Protein AF-A0A452ZDV3-F1 (afdb_monomer_lite)

Radius of gyration: 23.1 Å; chains: 1; bounding box: 80×22×47 Å

InterPro domains:
  IPR000164 Histone H3/CENP-A [PR00622] (7-28)
  IPR000164 Histone H3/CENP-A [PR00622] (31-48)
  IPR000164 Histone H3/CENP-A [PR00622] (72-88)
  IPR000164 Histone H3/CENP-A [PTHR11426] (7-90)
  IPR000164 Histone H3/CENP-A [SM00428] (7-91)
  IPR007125 Core Histone H2A/H2B/H3 domain [PF00125] (17-90)
  IPR009072 Histone-fold [G3DSA:1.10.20.10] (1-94)
  IPR009072 Histone-fold [SSF47113] (4-89)

Organism: Aegilops tauschii subsp. strangulata (NCBI:txid200361)

pLDDT: mean 84.57, std 15.13, range [40.31, 95.56]

Secondary structure (DSSP, 8-state):
---------PPP-PPPTTHHHHHHHHHHTT----SS-HHHHHHHHHHHHHHH-TT-----HHHHHHHHHHHHHHHHHHHHHHHHHHHH-TT---

Structure (mmCIF, N/CA/C/O backbone):
data_AF-A0A452ZDV3-F1
#
_entry.id   AF-A0A452ZDV3-F1
#
loop_
_atom_site.group_PDB
_atom_site.id
_atom_site.type_symbol
_atom_site.label_atom_id
_atom_site.label_alt_id
_atom_site.label_comp_id
_atom_site.label_asym_id
_atom_site.label_entity_id
_atom_site.label_seq_id
_atom_site.pdbx_PDB_ins_code
_atom_site.Cartn_x
_atom_site.Cartn_y
_atom_site.Cartn_z
_atom_site.occupancy
_atom_site.B_iso_or_equiv
_atom_site.auth_seq_id
_atom_site.auth_comp_id
_atom_site.auth_asym_id
_atom_site.auth_atom_id
_atom_site.pdbx_PDB_model_num
ATOM 1 N N . GLN A 1 1 ? -64.364 8.704 11.351 1.00 42.62 1 GLN A N 1
ATOM 2 C CA . GLN A 1 1 ? -63.304 8.294 12.297 1.00 42.62 1 GLN A CA 1
ATOM 3 C C . GLN A 1 1 ? -62.210 7.622 11.481 1.00 42.62 1 GLN A C 1
ATOM 5 O O . GLN A 1 1 ? -62.505 6.642 10.817 1.00 42.62 1 GLN A O 1
ATOM 10 N N . GLY A 1 2 ? -61.001 8.177 11.434 1.00 42.97 2 GLY A N 1
ATOM 11 C CA . GLY A 1 2 ? -59.910 7.622 10.629 1.00 42.97 2 GLY A CA 1
ATOM 12 C C . GLY A 1 2 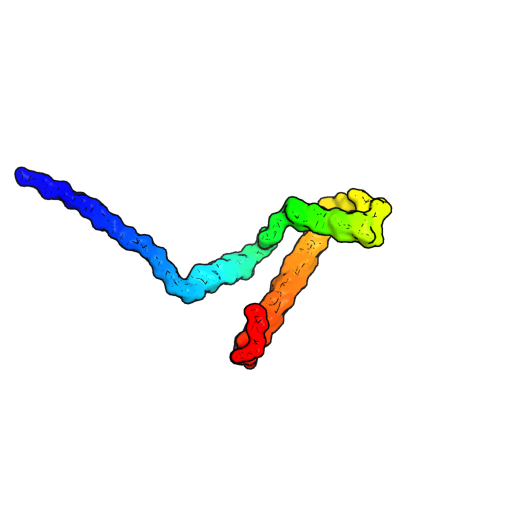? -58.583 8.212 11.077 1.00 42.97 2 GLY A C 1
ATOM 13 O O . GLY A 1 2 ? -58.151 9.233 10.556 1.00 42.97 2 GLY A O 1
ATOM 14 N N . ALA A 1 3 ? -57.988 7.620 12.111 1.00 50.16 3 ALA A N 1
ATOM 15 C CA . ALA A 1 3 ? -56.692 8.032 12.629 1.00 50.16 3 ALA A CA 1
ATOM 16 C C . ALA A 1 3 ? -55.584 7.524 11.692 1.00 50.16 3 ALA A C 1
ATOM 18 O O . ALA A 1 3 ? -55.262 6.338 11.678 1.00 50.16 3 ALA A O 1
ATOM 19 N N . THR A 1 4 ? -54.997 8.421 10.902 1.00 53.56 4 THR A N 1
ATOM 20 C CA . THR A 1 4 ? -53.786 8.152 10.121 1.00 53.56 4 THR A CA 1
ATOM 21 C C . THR A 1 4 ? -52.580 8.108 11.061 1.00 53.56 4 THR A C 1
ATOM 23 O O . THR A 1 4 ? -52.087 9.145 11.507 1.00 53.56 4 THR A O 1
ATOM 26 N N . GLY A 1 5 ? -52.113 6.903 11.394 1.00 57.19 5 GLY A N 1
ATOM 27 C CA . GLY A 1 5 ? -50.878 6.694 12.148 1.00 57.19 5 GLY A CA 1
ATOM 28 C C . GLY A 1 5 ? -49.657 7.080 11.313 1.00 57.19 5 GLY A C 1
ATOM 29 O O . GLY A 1 5 ? -49.330 6.407 10.340 1.00 57.19 5 GLY A O 1
ATOM 30 N N . GLN A 1 6 ? -48.978 8.164 11.686 1.00 62.12 6 GLN A N 1
ATOM 31 C CA . GLN A 1 6 ? -47.705 8.553 11.076 1.00 62.12 6 GLN A CA 1
ATOM 32 C C . GLN A 1 6 ? -46.594 7.555 11.460 1.00 62.12 6 GLN A C 1
ATOM 34 O O . GLN A 1 6 ? -46.494 7.179 12.636 1.00 62.12 6 GLN A O 1
ATOM 39 N N . PRO A 1 7 ? -45.719 7.138 10.524 1.00 60.94 7 PRO A N 1
ATOM 40 C CA . PRO A 1 7 ? -44.582 6.290 10.853 1.00 60.94 7 PRO A CA 1
ATOM 41 C C . PRO A 1 7 ? -43.588 7.087 11.706 1.00 60.94 7 PRO A C 1
ATOM 43 O O . PRO A 1 7 ? -42.984 8.054 11.246 1.00 60.94 7 PRO A O 1
ATOM 46 N N . LYS A 1 8 ? -43.405 6.677 12.967 1.00 64.75 8 LYS A N 1
ATOM 47 C CA . LYS A 1 8 ? -42.348 7.203 13.842 1.00 64.75 8 LYS A CA 1
ATOM 48 C C . LYS A 1 8 ? -40.998 6.998 13.151 1.00 64.75 8 LYS A C 1
ATOM 50 O O . LYS A 1 8 ? -40.528 5.863 13.059 1.00 64.75 8 LYS A O 1
ATOM 55 N N . GLN A 1 9 ? -40.372 8.081 12.686 1.00 67.81 9 GLN A N 1
ATOM 56 C CA . GLN A 1 9 ? -38.996 8.052 12.193 1.00 67.81 9 GLN A CA 1
ATOM 57 C C . GLN A 1 9 ? -38.098 7.484 13.297 1.00 67.81 9 GLN A C 1
ATOM 59 O O . GLN A 1 9 ? -37.901 8.087 14.355 1.00 67.81 9 GLN A O 1
ATOM 64 N N . ARG A 1 10 ? -37.598 6.267 13.076 1.00 73.38 10 ARG A N 1
ATOM 65 C CA . ARG A 1 10 ? -36.637 5.633 13.973 1.00 73.38 10 ARG A CA 1
ATOM 66 C C . ARG A 1 10 ? -35.337 6.422 13.887 1.00 73.38 10 ARG A C 1
ATOM 68 O O . ARG A 1 10 ? -34.823 6.642 12.794 1.00 73.38 10 ARG A O 1
ATOM 75 N N . LYS A 1 11 ? -34.818 6.852 15.039 1.00 77.12 11 LYS A N 1
ATOM 76 C CA . LYS A 1 11 ? -33.525 7.542 15.117 1.00 77.12 11 LYS A CA 1
ATOM 77 C C . LYS A 1 11 ? -32.443 6.689 14.432 1.00 77.12 11 LYS A C 1
ATOM 79 O O . LYS A 1 11 ? -32.468 5.465 14.603 1.00 77.12 11 LYS A O 1
ATOM 84 N N . PRO A 1 12 ? -31.501 7.299 13.691 1.00 81.38 12 PRO A N 1
ATOM 85 C CA . PRO A 1 12 ? -30.425 6.560 13.044 1.00 81.38 12 PRO A CA 1
ATOM 86 C C . PRO A 1 12 ? -29.617 5.800 14.099 1.00 81.38 12 PRO A C 1
ATOM 88 O O . PRO A 1 12 ? -29.170 6.370 15.097 1.00 81.38 12 PRO A O 1
ATOM 91 N N . HIS A 1 13 ? -29.472 4.491 13.899 1.00 82.50 13 HIS A N 1
ATOM 92 C CA . HIS A 1 13 ? -28.730 3.632 14.812 1.00 82.50 13 HIS A CA 1
ATOM 93 C C . HIS A 1 13 ? -27.239 3.982 14.752 1.00 82.50 13 HIS A C 1
ATOM 95 O O . HIS A 1 13 ? -26.591 3.793 13.722 1.00 82.50 13 HIS A O 1
ATOM 101 N N . ARG A 1 14 ? -26.686 4.471 15.866 1.00 83.88 14 ARG A N 1
ATOM 102 C CA . ARG A 1 14 ? -25.260 4.781 15.990 1.00 83.88 14 ARG A CA 1
ATOM 103 C C . ARG A 1 14 ? -24.538 3.617 16.659 1.00 83.88 14 ARG A C 1
ATOM 105 O O . ARG A 1 14 ? -24.870 3.232 17.776 1.00 83.88 14 ARG A O 1
ATOM 112 N N . PHE A 1 15 ? -23.538 3.072 15.976 1.00 85.69 15 PHE A N 1
ATOM 113 C CA . PHE A 1 15 ? -22.675 2.042 16.546 1.00 85.69 15 PHE A CA 1
ATOM 114 C C . PHE A 1 15 ? -21.770 2.630 17.634 1.00 85.69 15 PHE A C 1
ATOM 116 O O . PHE A 1 15 ? -21.364 3.792 17.559 1.00 85.69 15 PHE A O 1
ATOM 123 N N . ARG A 1 16 ? -21.442 1.820 18.647 1.00 87.75 16 ARG A N 1
ATOM 124 C CA . ARG A 1 16 ? -20.481 2.208 19.688 1.00 87.75 16 ARG A CA 1
ATOM 125 C C . ARG A 1 16 ? -19.098 2.417 19.049 1.00 87.75 16 ARG A C 1
ATOM 127 O O . ARG A 1 16 ? -18.769 1.685 18.106 1.00 87.75 16 ARG A O 1
ATOM 134 N N . PRO A 1 17 ? -18.284 3.3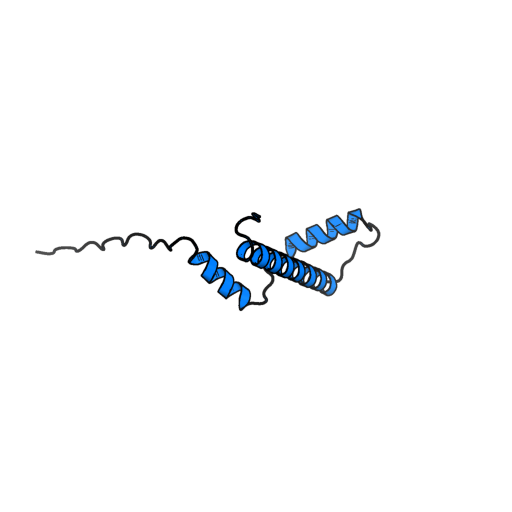65 19.546 1.00 83.44 17 PRO A N 1
ATOM 135 C CA . PRO A 1 17 ? -16.912 3.538 19.068 1.00 83.44 17 PRO A CA 1
ATOM 136 C C . PRO A 1 17 ? -16.158 2.198 19.131 1.00 83.44 17 PRO A C 1
ATOM 138 O O . PRO A 1 17 ? -16.367 1.410 20.050 1.00 83.44 17 PRO A O 1
ATOM 141 N N . GLY A 1 18 ? -15.379 1.890 18.091 1.00 86.62 18 GLY A N 1
ATOM 142 C CA . GLY A 1 18 ? -14.683 0.605 17.924 1.00 86.62 18 GLY A CA 1
ATOM 143 C C . GLY A 1 18 ? -15.502 -0.521 17.271 1.00 86.62 18 GLY A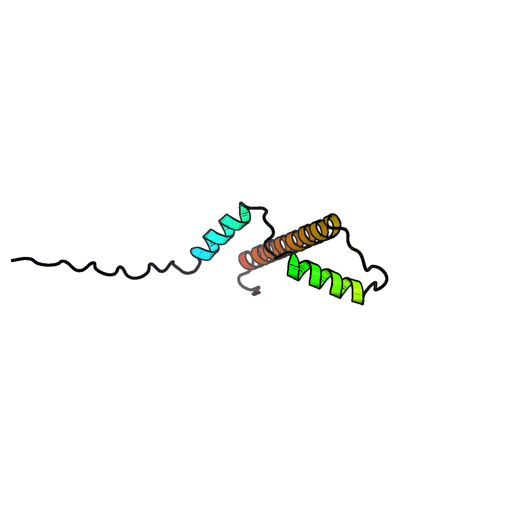 C 1
ATOM 144 O O . GLY A 1 18 ? -14.922 -1.431 16.688 1.00 86.62 18 GLY A O 1
ATOM 145 N N . THR A 1 19 ? -16.840 -0.457 17.258 1.00 91.94 19 THR A N 1
ATOM 146 C CA . THR A 1 19 ? -17.673 -1.536 16.673 1.00 91.94 19 THR A CA 1
ATOM 147 C C . THR A 1 19 ? -17.516 -1.642 15.153 1.00 91.94 19 THR A C 1
ATOM 149 O O . THR A 1 19 ? -17.507 -2.742 14.603 1.00 91.94 19 THR A O 1
ATOM 152 N N . VAL A 1 20 ? -17.411 -0.500 14.468 1.00 91.25 20 VAL A N 1
ATOM 153 C CA . VAL A 1 20 ? -17.206 -0.455 13.010 1.00 91.25 20 VAL A CA 1
ATOM 154 C C . VAL A 1 20 ? -15.776 -0.874 12.665 1.00 91.25 20 VAL A C 1
ATOM 156 O O . VAL A 1 20 ? -15.604 -1.751 11.827 1.00 91.25 20 VAL A O 1
ATOM 159 N N 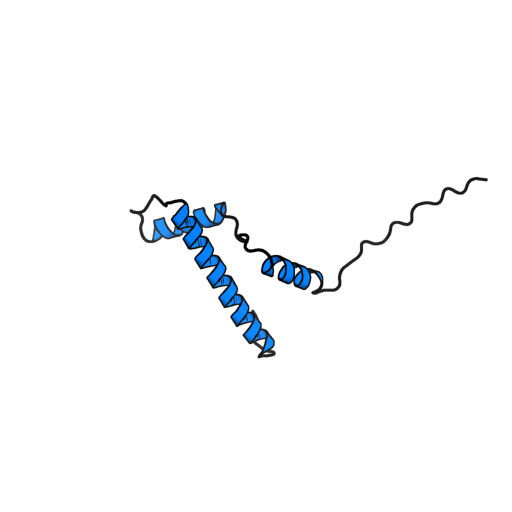. ALA A 1 21 ? -14.785 -0.372 13.409 1.00 90.94 21 ALA A N 1
ATOM 160 C CA . ALA A 1 21 ? -13.378 -0.728 13.227 1.00 90.94 21 ALA A CA 1
ATOM 161 C C . ALA A 1 21 ? -13.133 -2.243 13.357 1.00 90.94 21 ALA A C 1
ATOM 163 O O . ALA A 1 21 ? -12.532 -2.851 12.481 1.00 90.94 21 ALA A O 1
ATOM 164 N N . LEU A 1 22 ? -13.683 -2.901 14.387 1.00 92.12 22 LEU A N 1
ATOM 165 C CA . LEU A 1 22 ? -13.558 -4.359 14.544 1.00 92.12 22 LEU A CA 1
ATOM 166 C C . LEU A 1 22 ? -14.221 -5.145 13.405 1.00 92.12 22 LEU A C 1
ATOM 168 O O . LEU A 1 22 ? -13.775 -6.239 13.058 1.00 92.12 22 LEU A O 1
ATOM 172 N N . ARG A 1 23 ? -15.303 -4.612 12.827 1.00 93.44 23 ARG A N 1
ATOM 173 C CA . ARG A 1 23 ? -15.963 -5.230 11.672 1.00 93.44 23 ARG A CA 1
ATOM 174 C C . ARG A 1 23 ? -15.102 -5.108 10.418 1.00 93.44 23 ARG A C 1
ATOM 176 O O . ARG A 1 23 ? -15.010 -6.073 9.667 1.00 93.44 23 ARG A O 1
ATOM 183 N N . GLU A 1 24 ? -14.493 -3.949 10.206 1.00 92.81 24 GLU A N 1
ATOM 184 C CA . GLU A 1 24 ? -13.591 -3.692 9.084 1.00 92.81 24 GLU A CA 1
ATOM 185 C C . GLU A 1 24 ? -12.326 -4.545 9.181 1.00 92.81 24 GLU A C 1
ATOM 187 O O . GLU A 1 24 ? -11.996 -5.217 8.212 1.00 92.81 24 GLU A O 1
ATOM 192 N N . ILE A 1 25 ? -11.707 -4.645 10.363 1.00 91.38 25 ILE A N 1
ATOM 193 C CA . ILE A 1 25 ? -10.544 -5.517 10.604 1.00 91.38 25 ILE A CA 1
ATOM 194 C C . ILE A 1 25 ? -10.863 -6.964 10.209 1.00 91.38 25 ILE A C 1
ATOM 196 O O . ILE A 1 25 ? -10.150 -7.562 9.411 1.00 91.38 25 ILE A O 1
ATOM 200 N N . ARG A 1 26 ? -11.987 -7.513 10.689 1.00 93.69 26 ARG A N 1
ATOM 201 C CA . ARG A 1 26 ? -12.406 -8.884 10.341 1.00 93.69 26 ARG A CA 1
ATOM 202 C C . ARG A 1 26 ? -12.697 -9.060 8.853 1.00 93.69 26 ARG A C 1
ATOM 204 O O . ARG A 1 26 ? -12.516 -10.152 8.323 1.00 93.69 26 ARG A O 1
ATOM 211 N N . ARG A 1 27 ? -13.205 -8.017 8.190 1.00 93.25 27 ARG A N 1
ATOM 212 C CA . ARG A 1 27 ? -13.460 -8.036 6.748 1.00 93.25 27 ARG A CA 1
ATOM 213 C C . ARG A 1 27 ? -12.141 -8.095 5.983 1.00 93.25 27 ARG A C 1
ATOM 215 O O . ARG A 1 27 ? -11.991 -8.990 5.161 1.00 93.25 27 ARG A O 1
ATOM 222 N N . TYR A 1 28 ? -11.210 -7.192 6.285 1.00 91.50 28 TYR A N 1
ATOM 223 C CA . TYR A 1 28 ? -9.930 -7.096 5.585 1.00 91.50 28 TYR A CA 1
ATOM 224 C C . TYR A 1 28 ? -9.013 -8.289 5.853 1.00 91.50 28 TYR A C 1
ATOM 226 O O . TYR A 1 28 ? -8.304 -8.699 4.952 1.00 91.50 28 TYR A O 1
ATOM 234 N N . GLN A 1 29 ? -9.099 -8.921 7.026 1.00 90.50 29 GLN A N 1
ATOM 235 C CA . GLN A 1 29 ? -8.388 -10.175 7.313 1.00 90.50 29 GLN A CA 1
ATOM 236 C C . GLN A 1 29 ? -8.930 -11.391 6.542 1.00 90.50 29 GLN A C 1
ATOM 238 O O . GLN A 1 29 ? -8.253 -12.410 6.448 1.00 90.50 29 GLN A O 1
ATOM 243 N N . LYS A 1 30 ? -10.168 -11.327 6.033 1.00 93.88 30 LYS A N 1
ATOM 244 C CA . LYS A 1 30 ? -10.789 -12.424 5.273 1.00 93.88 30 LYS A CA 1
ATOM 245 C C . LYS A 1 30 ? -10.538 -12.307 3.767 1.00 93.88 30 LYS A C 1
ATOM 247 O O . LYS A 1 30 ? -10.571 -13.315 3.067 1.00 93.88 30 LYS A O 1
ATOM 252 N N . SER A 1 31 ? -10.364 -11.087 3.272 1.00 91.50 31 SER A N 1
ATOM 253 C CA . SER A 1 31 ? -10.038 -10.795 1.876 1.00 91.50 31 SER A CA 1
ATOM 254 C C . SER A 1 31 ? -8.529 -10.703 1.672 1.00 91.50 31 SER A C 1
ATOM 256 O O . SER A 1 31 ? -7.793 -10.397 2.601 1.00 91.50 31 SER A O 1
ATOM 258 N N . VAL A 1 32 ? -8.090 -10.893 0.432 1.00 87.88 32 VAL A N 1
ATOM 259 C CA . VAL A 1 32 ? -6.707 -10.635 -0.011 1.00 87.88 32 VAL A CA 1
ATOM 260 C C . VAL A 1 32 ? -6.679 -9.608 -1.146 1.00 87.88 32 VAL A C 1
ATOM 262 O O . VAL A 1 32 ? -5.769 -9.589 -1.966 1.00 87.88 32 VAL A O 1
ATOM 265 N N . ASP A 1 33 ? -7.724 -8.783 -1.226 1.00 90.88 33 ASP A N 1
ATOM 266 C CA . ASP A 1 33 ? -7.843 -7.738 -2.236 1.00 90.88 33 ASP A CA 1
ATOM 267 C C . ASP A 1 33 ? -6.900 -6.577 -1.900 1.00 90.88 33 ASP A C 1
ATOM 269 O O . ASP A 1 33 ? -6.768 -6.203 -0.732 1.00 90.88 33 ASP A O 1
ATOM 273 N N . PHE A 1 34 ? -6.299 -5.972 -2.927 1.00 91.56 34 PHE A N 1
ATOM 274 C CA . PHE A 1 34 ? -5.469 -4.780 -2.763 1.00 91.56 34 PHE A CA 1
ATOM 275 C C . PHE A 1 34 ? -6.257 -3.635 -2.130 1.00 91.56 34 PHE A C 1
ATOM 277 O O . PHE A 1 34 ? -7.338 -3.263 -2.601 1.00 91.56 34 PHE A O 1
ATOM 284 N N . LEU A 1 35 ? -5.695 -3.049 -1.075 1.00 91.94 35 LEU A N 1
ATOM 285 C CA . LEU A 1 35 ? -6.297 -1.917 -0.372 1.00 91.94 35 LEU A CA 1
ATOM 286 C C . LEU A 1 35 ? -5.885 -0.584 -0.999 1.00 91.94 35 LEU A C 1
ATOM 288 O O . LEU A 1 35 ? -6.624 0.401 -0.901 1.00 91.94 35 LEU A O 1
ATOM 292 N N . ILE A 1 36 ? -4.726 -0.544 -1.660 1.00 92.62 36 ILE A N 1
ATOM 293 C CA . ILE A 1 36 ? -4.225 0.652 -2.330 1.00 92.62 36 ILE A CA 1
ATOM 294 C C . ILE A 1 36 ? -4.721 0.657 -3.783 1.00 92.62 36 ILE A C 1
ATOM 296 O O . ILE A 1 36 ? -4.530 -0.314 -4.520 1.00 92.62 36 ILE A O 1
ATOM 300 N N . PRO A 1 37 ? -5.337 1.753 -4.264 1.00 94.50 37 PRO A N 1
ATOM 301 C CA . PRO A 1 37 ? -5.731 1.834 -5.662 1.00 94.50 37 PRO A CA 1
ATOM 302 C C . PRO A 1 37 ? -4.506 1.744 -6.590 1.00 94.50 37 PRO A C 1
ATOM 304 O O . PRO A 1 37 ? -3.552 2.510 -6.456 1.00 94.50 37 PRO A O 1
ATOM 307 N N . PHE A 1 38 ? -4.559 0.851 -7.581 1.00 92.12 38 PHE A N 1
ATOM 308 C CA . PHE A 1 38 ? -3.432 0.578 -8.485 1.00 92.12 38 PHE A CA 1
ATOM 309 C C . PHE A 1 38 ? -2.977 1.819 -9.277 1.00 92.12 38 PHE A C 1
ATOM 311 O O . PHE A 1 38 ? -1.788 2.081 -9.430 1.00 92.12 38 PHE A O 1
ATOM 318 N N . ALA A 1 39 ? -3.916 2.640 -9.760 1.00 93.12 39 ALA A N 1
ATOM 319 C CA . ALA A 1 39 ? -3.604 3.803 -10.596 1.00 93.12 39 ALA A CA 1
ATOM 320 C C . ALA A 1 39 ? -2.684 4.854 -9.924 1.00 93.12 39 ALA A C 1
ATOM 322 O O . ALA A 1 39 ? -1.682 5.225 -10.541 1.00 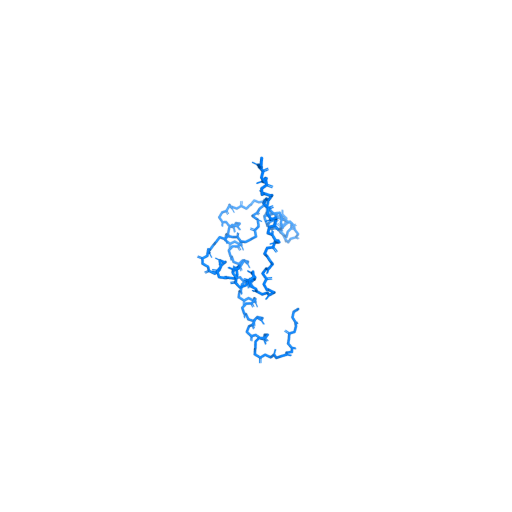93.12 39 ALA A O 1
ATOM 323 N N . PRO A 1 40 ? -2.968 5.358 -8.704 1.00 94.56 40 PRO A N 1
ATOM 324 C CA . PRO A 1 40 ? -2.048 6.256 -8.005 1.00 94.56 40 PRO A CA 1
ATOM 325 C C . PRO A 1 40 ? -0.741 5.566 -7.594 1.00 94.56 40 PRO A C 1
ATOM 327 O O . PRO A 1 40 ? 0.304 6.209 -7.646 1.00 94.56 40 PRO A O 1
ATOM 330 N N . PHE A 1 41 ? -0.762 4.269 -7.271 1.00 94.50 41 PHE A N 1
ATOM 331 C CA . PHE A 1 41 ? 0.450 3.525 -6.918 1.00 94.50 41 PHE A CA 1
ATOM 332 C C . PHE A 1 41 ? 1.432 3.420 -8.095 1.00 94.50 41 PHE A C 1
ATOM 334 O O . PHE A 1 41 ? 2.622 3.685 -7.951 1.00 94.50 41 PHE A O 1
ATOM 341 N N . VAL A 1 42 ? 0.931 3.154 -9.304 1.00 93.94 42 VAL A N 1
ATOM 342 C CA . VAL A 1 42 ? 1.762 3.139 -10.518 1.00 93.94 42 VAL A CA 1
ATOM 343 C C . VAL A 1 42 ? 2.344 4.517 -10.833 1.00 93.94 42 VAL A C 1
ATOM 345 O O . VAL A 1 42 ? 3.475 4.601 -11.311 1.00 93.94 42 VAL A O 1
ATOM 348 N N . ARG A 1 43 ? 1.602 5.604 -10.578 1.00 94.25 43 ARG A N 1
ATOM 349 C CA . ARG A 1 43 ? 2.136 6.969 -10.743 1.00 94.25 43 ARG A CA 1
ATOM 350 C C . ARG A 1 43 ? 3.315 7.212 -9.803 1.00 94.25 43 ARG A C 1
ATOM 352 O O . ARG A 1 43 ? 4.338 7.698 -10.268 1.00 94.25 43 ARG A O 1
ATOM 359 N N . LEU A 1 44 ? 3.194 6.790 -8.544 1.00 94.06 44 LEU A N 1
ATOM 360 C CA . LEU A 1 44 ? 4.272 6.876 -7.560 1.00 94.06 44 LEU A CA 1
ATOM 361 C C . LEU A 1 44 ? 5.497 6.050 -7.977 1.00 94.06 44 LEU A C 1
ATOM 363 O O . LEU A 1 44 ? 6.613 6.554 -7.927 1.00 94.06 44 LEU A O 1
ATOM 367 N N . ILE A 1 45 ? 5.305 4.808 -8.440 1.00 93.06 45 ILE A N 1
ATOM 368 C CA . ILE A 1 45 ? 6.419 3.972 -8.920 1.00 93.06 45 ILE A CA 1
ATOM 369 C C . ILE A 1 45 ? 7.173 4.676 -10.048 1.00 93.06 45 ILE A C 1
ATOM 371 O O . ILE A 1 45 ? 8.401 4.689 -10.045 1.00 93.06 45 ILE A O 1
ATOM 375 N N . LYS A 1 46 ? 6.453 5.265 -11.008 1.00 92.06 46 LYS A N 1
ATOM 376 C CA . LYS A 1 46 ? 7.078 5.984 -12.124 1.00 92.06 46 LYS A CA 1
ATOM 377 C C . LYS A 1 46 ? 7.847 7.211 -11.654 1.00 92.06 46 LYS A C 1
ATOM 379 O O . LYS A 1 46 ? 8.989 7.357 -12.049 1.00 92.06 46 LYS A O 1
ATOM 384 N N . GLU A 1 47 ? 7.273 8.018 -10.767 1.00 93.38 47 GLU A N 1
ATOM 385 C CA . GLU A 1 47 ? 7.950 9.190 -10.198 1.00 93.38 47 GLU A CA 1
ATOM 386 C C . GLU A 1 47 ? 9.259 8.811 -9.485 1.00 93.38 47 GLU A C 1
ATOM 388 O O . GLU A 1 47 ? 10.302 9.420 -9.713 1.00 93.38 47 GLU A O 1
ATOM 393 N N . VAL A 1 48 ? 9.226 7.747 -8.677 1.00 92.88 48 VAL A N 1
ATOM 394 C CA . VAL A 1 48 ? 10.413 7.210 -7.997 1.00 92.88 48 VAL A CA 1
ATOM 395 C C . VAL A 1 48 ? 11.429 6.675 -9.010 1.00 92.88 48 VAL A C 1
ATOM 397 O O . VAL A 1 48 ? 12.622 6.946 -8.897 1.00 92.88 48 VAL A O 1
ATOM 400 N N . THR A 1 49 ? 10.975 5.936 -10.023 1.00 92.31 49 THR A N 1
ATOM 401 C CA . THR A 1 49 ? 11.863 5.375 -11.054 1.00 92.31 49 THR A CA 1
ATOM 402 C C . THR A 1 49 ? 12.529 6.474 -11.869 1.00 92.31 49 THR A C 1
ATOM 404 O O . THR A 1 49 ? 13.734 6.414 -12.074 1.00 92.31 49 THR A O 1
ATOM 407 N N . ASP A 1 50 ? 11.781 7.500 -12.270 1.00 91.69 50 ASP A N 1
ATOM 408 C CA . ASP A 1 50 ? 12.300 8.640 -13.025 1.00 91.69 50 ASP A CA 1
ATOM 409 C C . ASP A 1 50 ? 13.366 9.402 -12.221 1.00 91.69 50 ASP A C 1
ATOM 411 O O . ASP A 1 50 ? 14.334 9.902 -12.795 1.00 91.69 50 ASP A O 1
ATOM 415 N N . PHE A 1 51 ? 13.234 9.446 -10.889 1.00 92.50 51 PHE A N 1
ATOM 416 C CA . PHE A 1 51 ? 14.224 10.059 -10.005 1.00 92.50 51 PHE A CA 1
ATOM 417 C C . PHE A 1 51 ? 15.518 9.236 -9.878 1.00 92.50 51 PHE A C 1
ATOM 419 O O . PHE A 1 51 ? 16.609 9.803 -9.909 1.00 92.50 51 PHE A O 1
ATOM 426 N N . PHE A 1 52 ? 15.422 7.910 -9.725 1.00 91.31 52 PHE A N 1
ATOM 427 C CA . PHE A 1 52 ? 16.589 7.055 -9.456 1.00 91.31 52 PHE A CA 1
ATOM 428 C C . PHE A 1 52 ? 17.242 6.465 -10.712 1.00 91.31 52 PHE A C 1
ATOM 430 O O . PHE A 1 52 ? 18.457 6.275 -10.745 1.00 91.31 52 PHE A O 1
ATOM 437 N N . CYS A 1 53 ? 16.455 6.137 -11.734 1.00 88.81 53 CYS A N 1
ATOM 438 C CA . CYS A 1 53 ? 16.886 5.461 -12.956 1.00 88.81 53 CYS A CA 1
ATOM 439 C C . CYS A 1 53 ? 16.057 5.949 -14.162 1.00 88.81 53 CYS A C 1
ATOM 441 O O . CYS A 1 53 ? 15.197 5.210 -14.651 1.00 88.81 53 CYS A O 1
ATOM 443 N N . PRO A 1 54 ? 16.340 7.152 -14.701 1.00 84.19 54 PRO A N 1
ATOM 444 C CA . PRO A 1 54 ? 15.571 7.738 -15.807 1.00 84.19 54 PRO A CA 1
ATOM 445 C C . PRO A 1 54 ? 15.658 6.937 -17.121 1.00 84.19 54 PRO A C 1
ATOM 447 O O . PRO A 1 54 ? 14.873 7.151 -18.042 1.00 84.19 54 PRO A O 1
ATOM 450 N N . GLU A 1 55 ? 16.599 5.998 -17.225 1.00 86.50 55 GLU A N 1
ATOM 451 C CA . GLU A 1 55 ? 16.742 5.103 -18.379 1.00 86.50 55 GLU A CA 1
ATOM 452 C C . GLU A 1 55 ? 15.629 4.036 -18.440 1.00 86.50 55 GLU A C 1
ATOM 454 O O . GLU A 1 55 ? 15.292 3.535 -19.517 1.00 86.50 55 GLU A O 1
ATOM 459 N N . ILE A 1 56 ? 15.014 3.699 -17.298 1.00 82.62 56 ILE A N 1
ATOM 460 C CA . ILE A 1 56 ? 13.999 2.646 -17.185 1.00 82.62 56 ILE A CA 1
ATOM 461 C C . ILE A 1 56 ? 12.603 3.272 -17.279 1.00 82.62 56 ILE A C 1
ATOM 463 O O . ILE A 1 56 ? 11.923 3.513 -16.289 1.00 82.62 56 ILE A O 1
ATOM 467 N N . SER A 1 57 ? 12.140 3.508 -18.507 1.00 79.62 57 SER A N 1
ATOM 468 C CA . SER A 1 57 ? 10.821 4.117 -18.759 1.00 79.62 57 SER A CA 1
ATOM 469 C C . SER A 1 57 ? 9.658 3.114 -18.832 1.00 79.62 57 SER A C 1
ATOM 471 O O . SER A 1 57 ? 8.484 3.496 -18.768 1.00 79.62 57 SER A O 1
ATOM 473 N N . ARG A 1 58 ? 9.949 1.813 -18.988 1.00 86.75 58 ARG A N 1
ATOM 474 C CA . ARG A 1 58 ? 8.940 0.779 -19.257 1.00 86.75 58 ARG A CA 1
ATOM 475 C C . ARG A 1 58 ? 8.895 -0.281 -18.164 1.00 86.75 58 ARG A C 1
ATOM 477 O O . ARG A 1 58 ? 9.836 -1.043 -17.984 1.00 86.75 58 ARG A O 1
ATOM 484 N N . TRP A 1 59 ? 7.728 -0.399 -17.540 1.00 89.69 59 TRP A N 1
ATOM 485 C CA . TRP A 1 59 ? 7.418 -1.430 -16.554 1.00 89.69 59 TRP A CA 1
ATOM 486 C C . TRP A 1 59 ? 6.514 -2.512 -17.147 1.00 89.69 59 TRP A C 1
ATOM 488 O O . TRP A 1 59 ? 5.592 -2.215 -17.913 1.00 89.69 59 TRP A O 1
ATOM 498 N N . THR A 1 60 ? 6.760 -3.771 -16.785 1.00 94.00 60 THR A N 1
ATOM 499 C CA . THR A 1 60 ? 5.824 -4.866 -17.069 1.00 94.00 60 THR A CA 1
ATOM 500 C C . THR A 1 60 ? 4.660 -4.817 -16.074 1.00 94.00 60 THR A C 1
ATOM 502 O O . THR A 1 60 ? 4.863 -4.466 -14.909 1.00 94.00 60 THR A O 1
ATOM 505 N N . PRO A 1 61 ? 3.428 -5.167 -16.487 1.00 90.69 61 PRO A N 1
ATOM 506 C CA . PRO A 1 61 ? 2.286 -5.137 -15.577 1.00 90.69 61 PRO A CA 1
ATOM 507 C C . PRO A 1 61 ? 2.464 -6.102 -14.397 1.00 90.69 61 PRO A C 1
ATOM 509 O O . PRO A 1 61 ? 2.078 -5.775 -13.281 1.00 90.69 61 PRO A O 1
ATOM 512 N N . GLN A 1 62 ? 3.120 -7.245 -14.612 1.00 94.00 62 GLN A N 1
ATOM 513 C CA . GLN A 1 62 ? 3.425 -8.218 -13.562 1.00 94.00 62 GLN A CA 1
ATOM 514 C C . GLN A 1 62 ? 4.395 -7.657 -12.517 1.00 94.00 62 GLN A C 1
ATOM 516 O O . GLN A 1 62 ? 4.204 -7.895 -11.330 1.00 94.00 62 GLN A O 1
ATOM 521 N N . ALA A 1 63 ? 5.405 -6.882 -12.933 1.00 92.81 63 ALA A N 1
ATOM 522 C CA . ALA A 1 63 ? 6.330 -6.253 -11.992 1.00 92.81 63 ALA A CA 1
ATOM 523 C C . ALA A 1 63 ? 5.624 -5.204 -11.126 1.00 92.81 63 ALA A C 1
ATOM 525 O O . ALA A 1 63 ? 5.858 -5.151 -9.925 1.00 92.81 63 ALA A O 1
ATOM 526 N N . LEU A 1 64 ? 4.722 -4.408 -11.712 1.00 93.12 64 LEU A N 1
ATOM 527 C CA . LEU A 1 64 ? 3.952 -3.409 -10.963 1.00 93.12 64 LEU A CA 1
ATOM 528 C C . LEU A 1 64 ? 3.069 -4.058 -9.890 1.00 93.12 64 LEU A C 1
ATOM 530 O O . LEU A 1 64 ? 3.016 -3.560 -8.768 1.00 93.12 64 LEU A O 1
ATOM 534 N N . VAL A 1 65 ? 2.420 -5.180 -10.216 1.00 94.50 65 VAL A N 1
ATOM 535 C CA . VAL A 1 65 ? 1.617 -5.946 -9.251 1.00 94.50 65 VAL A CA 1
ATOM 536 C C . VAL A 1 65 ? 2.499 -6.549 -8.159 1.00 94.50 65 VAL A C 1
ATOM 538 O O . VAL A 1 65 ? 2.193 -6.374 -6.988 1.00 94.50 65 VAL A O 1
ATOM 541 N N . ALA A 1 66 ? 3.629 -7.167 -8.513 1.00 94.75 66 ALA A N 1
ATOM 542 C CA . ALA A 1 66 ? 4.547 -7.749 -7.532 1.00 94.75 66 ALA A CA 1
ATOM 543 C C . ALA A 1 66 ? 5.108 -6.701 -6.551 1.00 94.75 66 ALA A C 1
ATOM 545 O O . ALA A 1 66 ? 5.223 -6.960 -5.354 1.00 94.75 66 ALA A O 1
ATOM 546 N N . ILE A 1 67 ? 5.427 -5.496 -7.039 1.00 94.44 67 ILE A N 1
ATOM 547 C CA . ILE A 1 67 ? 5.861 -4.380 -6.186 1.00 94.44 67 ILE A CA 1
ATOM 548 C C . ILE A 1 67 ? 4.730 -3.954 -5.248 1.00 94.44 67 ILE A C 1
ATOM 550 O O . ILE A 1 67 ? 4.982 -3.696 -4.073 1.00 94.44 67 ILE A O 1
ATOM 554 N N . GLN A 1 68 ? 3.491 -3.897 -5.744 1.00 95.19 68 GLN A N 1
ATOM 555 C CA . GLN A 1 68 ? 2.344 -3.548 -4.911 1.00 95.19 68 GLN A CA 1
ATOM 556 C C . GLN A 1 68 ? 2.077 -4.600 -3.831 1.00 95.19 68 GLN A C 1
ATOM 558 O O . GLN A 1 68 ? 1.893 -4.235 -2.673 1.00 95.19 68 GLN A O 1
ATOM 563 N N . GLU A 1 69 ? 2.120 -5.886 -4.180 1.00 94.31 69 GLU A N 1
ATOM 564 C CA . GLU A 1 69 ? 1.989 -6.995 -3.229 1.00 94.31 69 GLU A CA 1
ATOM 565 C C . GLU A 1 69 ? 3.042 -6.908 -2.123 1.00 94.31 69 GLU A C 1
ATOM 567 O O . GLU A 1 69 ? 2.705 -6.949 -0.940 1.00 94.31 69 GLU A O 1
ATOM 572 N N . ALA A 1 70 ? 4.312 -6.724 -2.494 1.00 95.38 70 ALA A N 1
ATOM 573 C CA . ALA A 1 70 ? 5.401 -6.603 -1.531 1.00 95.38 70 ALA A CA 1
ATOM 574 C C . ALA A 1 70 ? 5.245 -5.367 -0.627 1.00 95.38 70 ALA A C 1
ATOM 576 O O . ALA A 1 70 ? 5.485 -5.451 0.580 1.00 95.38 70 ALA A O 1
ATOM 577 N N . ALA A 1 71 ? 4.824 -4.231 -1.190 1.00 95.25 71 ALA A N 1
ATOM 578 C CA . ALA A 1 71 ? 4.611 -2.998 -0.440 1.00 95.25 71 ALA A CA 1
ATOM 579 C C . ALA A 1 71 ? 3.447 -3.121 0.555 1.00 95.25 71 ALA A C 1
ATOM 581 O O . ALA A 1 71 ? 3.609 -2.775 1.725 1.00 95.25 71 ALA A O 1
ATOM 582 N N . GLU A 1 72 ? 2.292 -3.640 0.128 1.00 94.44 72 GLU A N 1
ATOM 583 C CA . GLU A 1 72 ? 1.139 -3.835 1.015 1.00 94.44 72 GLU A CA 1
ATOM 584 C C . GLU A 1 72 ? 1.432 -4.878 2.102 1.00 94.44 72 GLU A C 1
ATOM 586 O O . GLU A 1 72 ? 1.118 -4.640 3.269 1.00 94.44 72 GLU A O 1
ATOM 591 N N . TYR A 1 73 ? 2.118 -5.975 1.764 1.00 94.56 73 TYR A N 1
ATOM 592 C CA . TYR A 1 73 ? 2.559 -6.965 2.749 1.00 94.56 73 TYR A CA 1
ATOM 593 C C . TYR A 1 73 ? 3.471 -6.343 3.812 1.00 94.56 73 TYR A C 1
ATOM 595 O O . TYR A 1 73 ? 3.271 -6.553 5.010 1.00 94.56 73 TYR A O 1
ATOM 603 N N . HIS A 1 74 ? 4.449 -5.537 3.388 1.00 95.19 74 HIS A N 1
ATOM 604 C CA . HIS A 1 74 ? 5.361 -4.872 4.312 1.00 95.19 74 HIS A CA 1
ATOM 605 C C . HIS A 1 74 ? 4.625 -3.910 5.253 1.00 95.19 74 HIS A C 1
ATOM 607 O O . HIS A 1 74 ? 4.887 -3.908 6.454 1.00 95.19 74 HIS A O 1
ATOM 613 N N . LEU A 1 75 ? 3.666 -3.134 4.738 1.00 94.50 75 LEU A N 1
ATOM 614 C CA . LEU A 1 75 ? 2.855 -2.240 5.565 1.00 94.50 75 LEU A CA 1
ATOM 615 C C . LEU A 1 75 ? 2.031 -3.014 6.603 1.00 94.50 75 LEU A C 1
ATOM 617 O O . LEU A 1 75 ? 1.973 -2.600 7.759 1.00 94.50 75 LEU A O 1
ATOM 621 N N . VAL A 1 76 ? 1.430 -4.145 6.222 1.00 93.31 76 VAL A N 1
ATOM 622 C CA . VAL A 1 76 ? 0.660 -4.991 7.149 1.00 93.31 76 VAL A CA 1
ATOM 623 C C . VAL A 1 76 ? 1.549 -5.566 8.257 1.00 93.31 76 VAL A C 1
ATOM 625 O O . VAL A 1 76 ? 1.166 -5.470 9.422 1.00 93.31 76 VAL A O 1
ATOM 628 N N . ASP A 1 77 ? 2.743 -6.079 7.937 1.00 93.94 77 ASP A N 1
ATOM 629 C CA . ASP A 1 77 ? 3.706 -6.577 8.940 1.00 93.94 77 ASP A CA 1
ATOM 630 C C . ASP A 1 77 ? 4.140 -5.463 9.909 1.00 93.94 77 ASP A C 1
ATOM 632 O O . ASP A 1 77 ? 4.163 -5.653 11.128 1.00 93.94 77 ASP A O 1
ATOM 636 N N . VAL A 1 78 ? 4.412 -4.258 9.397 1.00 95.56 78 VAL A N 1
ATOM 637 C CA . VAL A 1 78 ? 4.755 -3.097 10.232 1.00 95.56 78 VAL A CA 1
ATOM 638 C C . VAL A 1 78 ? 3.594 -2.723 11.161 1.00 95.56 78 VAL A C 1
ATOM 640 O O . VAL A 1 78 ? 3.820 -2.477 12.349 1.00 95.56 78 VAL A O 1
ATOM 643 N N . PHE A 1 79 ? 2.351 -2.717 10.670 1.00 92.88 79 PHE A N 1
ATOM 644 C CA . PHE A 1 79 ? 1.176 -2.425 11.495 1.00 92.88 79 PHE A CA 1
ATOM 645 C C . PHE A 1 79 ? 0.892 -3.508 12.535 1.00 92.88 79 PHE A C 1
ATOM 647 O O . PHE A 1 79 ? 0.507 -3.181 13.657 1.00 92.88 79 PHE A O 1
ATOM 654 N N . GLU A 1 80 ? 1.105 -4.781 12.208 1.00 91.94 80 GLU A N 1
ATOM 655 C CA . GLU A 1 80 ? 0.977 -5.881 13.162 1.00 91.94 80 GLU A CA 1
ATOM 656 C C . GLU A 1 80 ? 1.980 -5.725 14.308 1.00 91.94 80 GLU A C 1
ATOM 658 O O . GLU A 1 80 ? 1.599 -5.779 15.481 1.00 91.94 80 GLU A O 1
ATOM 663 N N . ARG A 1 81 ? 3.247 -5.435 13.986 1.00 92.94 81 ARG A N 1
ATOM 664 C CA . ARG A 1 81 ? 4.289 -5.154 14.985 1.00 92.94 81 ARG A CA 1
ATOM 665 C C . ARG A 1 81 ? 3.952 -3.932 15.828 1.00 92.94 81 ARG A C 1
ATOM 667 O O . ARG A 1 81 ? 4.081 -3.984 17.050 1.00 92.94 81 ARG A O 1
ATOM 674 N N . ALA A 1 82 ? 3.496 -2.850 15.202 1.00 92.19 82 ALA A N 1
ATOM 675 C CA . ALA A 1 82 ? 3.086 -1.645 15.913 1.00 92.19 82 ALA A CA 1
ATOM 676 C C . ALA A 1 82 ? 1.907 -1.918 16.860 1.00 92.19 82 ALA A C 1
ATOM 678 O O . ALA A 1 82 ? 1.926 -1.478 18.007 1.00 92.19 82 ALA A O 1
ATOM 679 N N . ASN A 1 83 ? 0.923 -2.705 16.423 1.00 90.12 83 ASN A N 1
ATOM 680 C CA . ASN A 1 83 ? -0.212 -3.116 17.243 1.00 90.12 83 ASN A CA 1
ATOM 681 C C . ASN A 1 83 ? 0.218 -4.023 18.408 1.00 90.12 83 ASN A C 1
ATOM 683 O O . ASN A 1 83 ? -0.220 -3.818 19.538 1.00 90.12 83 ASN A O 1
ATOM 687 N N . HIS A 1 84 ? 1.123 -4.979 18.177 1.00 88.50 84 HIS A N 1
ATOM 688 C CA . HIS A 1 84 ? 1.719 -5.779 19.250 1.00 88.50 84 HIS A CA 1
ATOM 689 C C . HIS A 1 84 ? 2.445 -4.906 20.277 1.00 88.50 84 HIS A C 1
ATOM 691 O O . HIS A 1 84 ? 2.253 -5.101 21.476 1.00 88.50 84 HIS A O 1
ATOM 697 N N . CYS A 1 85 ? 3.223 -3.915 19.833 1.00 88.94 85 CYS A N 1
ATOM 698 C CA . CYS A 1 85 ? 3.868 -2.943 20.715 1.00 88.94 85 CYS A CA 1
ATOM 699 C C . CYS A 1 85 ? 2.852 -2.098 21.499 1.00 88.94 85 CYS A C 1
ATOM 701 O O . CYS A 1 85 ? 3.042 -1.893 22.696 1.00 88.94 85 CYS A O 1
ATOM 703 N N . ALA A 1 86 ? 1.771 -1.648 20.857 1.00 87.75 86 ALA A N 1
ATOM 704 C CA . ALA A 1 86 ? 0.715 -0.858 21.488 1.00 87.75 86 ALA A CA 1
ATOM 705 C C . ALA A 1 86 ? -0.098 -1.656 22.525 1.00 87.75 86 ALA A C 1
ATOM 707 O O . ALA A 1 86 ? -0.529 -1.099 23.528 1.00 87.75 86 ALA A O 1
ATOM 708 N N . ILE A 1 87 ? -0.291 -2.962 22.314 1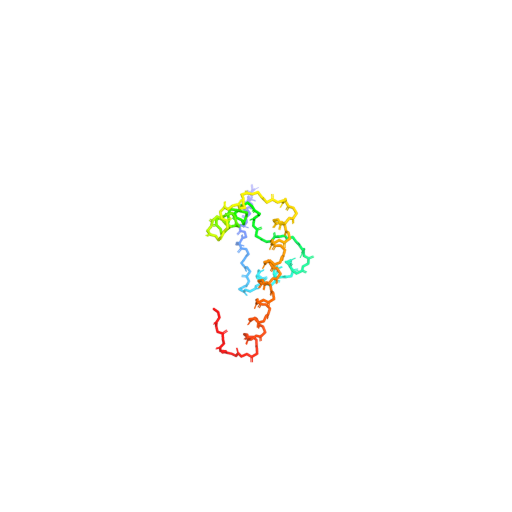.00 86.50 87 ILE A N 1
ATOM 709 C CA . ILE A 1 87 ? -0.938 -3.856 23.289 1.00 86.50 87 ILE A CA 1
ATOM 710 C C . ILE A 1 87 ? 0.031 -4.217 24.424 1.00 86.50 87 ILE A C 1
ATOM 712 O O . ILE A 1 87 ? -0.377 -4.334 25.577 1.00 86.50 87 ILE A O 1
ATOM 716 N N . HIS A 1 88 ? 1.313 -4.413 24.105 1.00 82.75 88 HIS A N 1
ATOM 717 C CA . HIS A 1 88 ? 2.338 -4.813 25.069 1.00 82.75 88 HIS A CA 1
ATOM 718 C C . HIS A 1 88 ? 2.771 -3.670 26.003 1.00 82.75 88 HIS A C 1
ATOM 720 O O . HIS A 1 88 ? 3.163 -3.930 27.139 1.00 82.75 88 HIS A O 1
ATOM 726 N N . LYS A 1 89 ? 2.699 -2.412 25.552 1.00 54.72 89 LYS A N 1
ATOM 727 C CA . LYS A 1 89 ? 3.002 -1.223 26.357 1.00 54.72 89 LYS A CA 1
ATOM 728 C C . LYS A 1 89 ? 1.845 -0.237 26.300 1.00 54.72 89 LYS A C 1
ATOM 730 O O . LYS A 1 89 ? 1.541 0.282 25.232 1.00 54.72 89 LYS A O 1
ATOM 735 N N . GLU A 1 90 ? 1.337 0.164 27.461 1.00 52.12 90 GLU A N 1
ATOM 736 C CA . GLU A 1 90 ? 0.459 1.331 27.643 1.00 52.12 90 GLU A CA 1
ATOM 737 C C . GLU A 1 90 ? 1.116 2.683 27.230 1.00 52.12 90 GLU A C 1
ATOM 739 O O . GLU A 1 90 ? 0.781 3.726 27.786 1.00 52.12 90 GLU A O 1
ATOM 744 N N . THR A 1 91 ? 2.121 2.732 26.334 1.00 45.66 91 THR A N 1
ATOM 745 C CA . THR A 1 91 ? 2.904 3.968 26.089 1.00 45.66 91 THR A CA 1
ATOM 746 C C . THR A 1 91 ? 3.652 4.086 24.750 1.00 45.66 91 THR A C 1
ATOM 748 O O . THR A 1 91 ? 4.594 4.870 24.653 1.00 45.66 91 THR A O 1
ATOM 751 N N . CYS A 1 92 ? 3.263 3.387 23.683 1.00 40.31 92 CYS A N 1
ATOM 752 C CA . CYS A 1 92 ? 3.765 3.727 22.340 1.00 40.31 92 CYS A CA 1
ATOM 753 C C . CYS A 1 92 ? 2.602 4.133 21.431 1.00 40.31 92 CYS A C 1
ATOM 755 O O . CYS A 1 92 ? 1.980 3.291 20.792 1.00 40.31 92 CYS A O 1
ATOM 757 N N . GLN A 1 93 ? 2.298 5.435 21.423 1.00 42.34 93 GLN A N 1
ATOM 758 C CA . GLN A 1 93 ? 1.405 6.062 20.448 1.00 42.34 93 GLN A CA 1
ATOM 759 C C . GLN A 1 93 ? 2.054 6.066 19.056 1.00 42.34 93 GLN A C 1
ATOM 761 O O . GLN A 1 93 ? 3.202 6.491 18.909 1.00 42.34 93 GLN A O 1
ATOM 766 N N . LEU A 1 94 ? 1.283 5.613 18.066 1.00 44.53 94 LEU A N 1
ATOM 767 C CA . LEU A 1 94 ? 1.300 6.125 16.694 1.00 44.53 94 LEU A CA 1
ATOM 768 C C . LEU A 1 94 ? 0.377 7.347 16.613 1.00 44.53 94 LEU A C 1
ATOM 770 O O . LEU A 1 94 ? -0.644 7.348 17.345 1.00 44.53 94 LEU A O 1
#

Foldseek 3Di:
DDDDDDPDDDDPDDDDPPPVVVVVVVVPVVDPDQPDDLVVQVVVVQVVCCVPPVVCNDDDPVVSVVVSSVVVVVVVVVVVVLVVVVVVDVDDDD

Sequence (94 aa):
QGATGQPKQRKPHRFRPGTVALREIRRYQKSVDFLIPFAPFVRLIKEVTDFFCPEISRWTPQALVAIQEAAEYHLVDVFERANHCAIHKETCQL

=== Feature glossary ===
A reading guide for the features in this record.

Start from the sequence.

  · Sequence gives the chain of amino acids in standard one-letter code (A=alanine, C=cysteine, …, Y=tyrosine), read N→C. It is the only feature that is directly encoded by the gene; all structural features are derived from the folded form of this sequence.

Fold it, and you get atomic coordinates and the backbone conformation that goes with them.

  · Structure coordinates are given as an mmCIF _atom_site loop: one row per atom with element, residue name, chain id, sequence number, and x/y/z position in Å. Only the four main-chain atoms per residue are included here; side chains are omitted to keep the record compact.

  · Backbone dihedral angles. Every residue except chain termini has a φ (preceding-C → N → Cα → C) and a ψ (N → Cα → C → next-N). They are reported in degrees following the IUPAC sign convention. Secondary structure is essentially a statement about which (φ, ψ) basin each residue occupies.

  · Eight-state secondary structure (DSSP): H is the canonical α-helix, G the tighter 3₁₀-helix, I the wider π-helix; E/B are β-structure, T and S are turns and bends, and '-' is everything else. DSSP derives these from the pattern of main-chain N–H···O=C hydrogen bonds, not from the sequence.

  · SS3 is a coarse helix/strand/coil call (letters a/b/c) made by the P-SEA algorithm from inter-Cα distances and dihedrals. It is less detailed than DSSP but needs only Cα positions.

Summarize the fold with a handful of shape descriptors and a per-residue structural alphabet.

  · Radius of gyration (Rg) is the root-mean-square distance of Cα atoms from their centroid — a single number for overall size and compactness. A globular domain of N residues has Rg ≈ 2.2·N^0.38 Å; an extended or disordered chain has a much larger Rg. The Cα contact count is the number of residue pairs whose Cα atoms are within 8 Å and are more than four positions apart in sequence — a standard proxy for tertiary packing density. The bounding box is the smallest axis-aligned box enclosing all Cα atoms.

  · 3Di is Foldseek's structural alphabet. Each residue is assigned one of twenty discrete states based on how its Cα sits relative to its spatial (not sequential) neighbors. Aligning 3Di strings finds structural homologs roughly as well as full 3D superposition, but orders of magnitude faster.

  · Solvent-accessible surface area (SASA) is the area in Å² traced out by the centre of a 1.4 Å probe sphere (a water molecule) rolled over the protein's van der Waals surface (Shrake–Rupley / Lee–Richards construction). Buried residues have near-zero SASA; fully exposed residues can exceed 200 Å². The total SASA scales roughly with the number of surface residues.

Ask how reliable the model is.

  · For AlphaFold models, the B-factor field carries pLDDT — the model's own estimate of local accuracy on a 0–100 scale. Regions with pLDDT<50 should be treated as essentially unmodeled; they often correspond to intrinsically disordered segments.

  · For experimental (PDB) structures, the B-factor (temperature factor) quantifies the positional spread of each atom in the crystal — a combination of thermal vibration and static disorder — in units of Å². High B-factors mark flexible loops or poorly resolved regions; low B-factors mark the rigid, well-ordered core.

  · Predicted Aligned Error (PAE) is an AlphaFold confidence matrix: entry (i, j) is the expected error in the position of residue j, in ångströms, when the prediction is superimposed on the true structure at residue i. Low PAE within a block of residues means that block is internally rigid and well-predicted; high PAE between two blocks means their relative placement is uncertain even if each block individually is confident.

Place it in context: what it resembles, what it is annotated as, and how it looks.

  · Structural nearest neighbors (via Foldseek easy-search vs the PDB). Reported per hit: target PDB id, E-value, and alignment TM-score. A TM-score above ~0.5 is the conventional threshold for 'same fold'.

  · Functional annotations link the protein to curated databases. InterPro entries identify conserved domains and families by matching the sequence against member-database signatures (Pfam, PROSITE, CDD, …). Gene Ontology (GO) terms describe molecular function, biological process, and cellular component in a controlled vocabulary. CATH places the structure in a hierarchical fold classification (Class/Architecture/Topology/Homologous-superfamily). The organism is the source species.

  · The contact map is a binary N×N matrix image: pixel (i, j) is dark where Cα_i and Cα_j are within 8 Å and |i−j|>4. Because the |i−j|>4 filter removes local helical contacts, off-diagonal stripes parallel to the main diagonal indicate parallel β-sheets; stripes perpendicular to it indicate antiparallel β-sheets. The Ramachandran plot scatters every residue's (φ, ψ) pair against the sterically allowed regions. The PAE heatmap renders the predicted-aligned-error matrix.

  · Six rendered views show the 3D structure from the faces of a cube — i.e. along ±x, ±y, ±z. Rendering representation is drawn randomly per protein from cartoon (secondary-structure ribbons), sticks (backbone bonds), or molecular surface; coloring is either N→C rainbow (blue at the N-terminus through red at the C-terminus) or one color per chain.